Protein AF-A0A953R905-F1 (afdb_monomer_lite)

pLDDT: mean 87.6, std 15.51, range [43.72, 98.44]

Radius of gyration: 17.73 Å; chains: 1; bounding box: 36×49×46 Å

Structure (mmCIF, N/CA/C/O backbone):
data_AF-A0A953R905-F1
#
_entry.id   AF-A0A953R905-F1
#
loop_
_atom_site.group_PDB
_atom_site.id
_atom_site.type_symbol
_atom_site.label_atom_id
_atom_site.label_alt_id
_atom_site.label_comp_id
_atom_site.label_asym_id
_atom_site.label_entity_id
_atom_site.label_seq_id
_atom_site.pdbx_PDB_ins_code
_atom_site.Cartn_x
_atom_site.Cartn_y
_atom_site.Cartn_z
_atom_site.occupancy
_atom_site.B_iso_or_equiv
_atom_site.auth_seq_id
_atom_site.auth_comp_id
_atom_site.auth_asym_id
_atom_site.auth_atom_id
_atom_site.pdbx_PDB_model_num
ATOM 1 N N . MET A 1 1 ? -20.977 -39.676 -29.585 1.00 49.66 1 MET A N 1
ATOM 2 C CA . MET A 1 1 ? -20.107 -38.557 -29.155 1.00 49.66 1 MET A CA 1
ATOM 3 C C . MET A 1 1 ? -20.992 -37.421 -28.636 1.00 49.66 1 MET A C 1
ATOM 5 O O . MET A 1 1 ? -21.455 -36.620 -29.433 1.00 49.66 1 MET A O 1
ATOM 9 N N . LYS A 1 2 ? -21.380 -37.417 -27.349 1.00 55.06 2 LYS A N 1
ATOM 10 C CA . LYS A 1 2 ? -22.358 -36.427 -26.827 1.00 55.06 2 LYS A CA 1
ATOM 11 C C . LYS A 1 2 ? -22.197 -36.068 -25.339 1.00 55.06 2 LYS A C 1
ATOM 13 O O . LYS A 1 2 ? -23.073 -35.436 -24.775 1.00 55.06 2 LYS A O 1
ATOM 18 N N . GLY A 1 3 ? -21.083 -36.465 -24.714 1.00 54.06 3 GLY A N 1
ATOM 19 C CA . GLY A 1 3 ? -20.724 -36.076 -23.339 1.00 54.06 3 GLY A CA 1
ATOM 20 C C . GLY A 1 3 ? -19.578 -35.061 -23.263 1.00 54.06 3 GLY A C 1
ATOM 21 O O . GLY A 1 3 ? -19.387 -34.422 -22.237 1.00 54.06 3 GLY A O 1
ATOM 22 N N . TRP A 1 4 ? -18.838 -34.867 -24.361 1.00 54.38 4 TRP A N 1
ATOM 23 C CA . TRP A 1 4 ? -17.629 -34.035 -24.378 1.00 54.38 4 TRP A CA 1
ATOM 24 C C . TRP A 1 4 ? -17.934 -32.535 -24.243 1.00 54.38 4 TRP A C 1
ATOM 26 O O . TRP A 1 4 ? -17.195 -31.802 -23.592 1.00 54.38 4 TRP A O 1
ATOM 36 N N . HIS A 1 5 ? -19.060 -32.080 -24.802 1.00 55.91 5 HIS A N 1
ATOM 37 C CA . HIS A 1 5 ? -19.477 -30.679 -24.711 1.00 55.91 5 HIS A CA 1
ATOM 38 C C . HIS A 1 5 ? -19.887 -30.278 -23.287 1.00 55.91 5 HIS A C 1
ATOM 40 O O . HIS A 1 5 ? -19.588 -29.167 -22.870 1.00 55.91 5 HIS A O 1
ATOM 46 N N . ALA A 1 6 ? -20.497 -31.189 -22.518 1.00 58.59 6 ALA A N 1
ATOM 47 C CA . ALA A 1 6 ? -20.905 -30.914 -21.138 1.00 58.59 6 ALA A CA 1
ATOM 48 C C . ALA A 1 6 ? -19.697 -30.773 -20.195 1.00 58.59 6 ALA A C 1
ATOM 50 O O . ALA A 1 6 ? -19.680 -29.899 -19.332 1.00 58.59 6 ALA A O 1
ATOM 51 N N . VAL A 1 7 ? -18.657 -31.588 -20.405 1.00 58.84 7 VAL A N 1
ATOM 52 C CA . VAL A 1 7 ? -17.401 -31.506 -19.643 1.00 58.84 7 VAL A CA 1
ATOM 53 C C . VAL A 1 7 ? -16.648 -30.208 -19.962 1.00 58.84 7 VAL A C 1
ATOM 55 O O . VAL A 1 7 ? -16.179 -29.537 -19.046 1.00 58.84 7 VAL A O 1
ATOM 58 N N . LEU A 1 8 ? -16.601 -29.800 -21.237 1.00 59.19 8 LEU A N 1
ATOM 59 C CA . LEU A 1 8 ? -16.023 -28.513 -21.654 1.00 59.19 8 LEU A CA 1
ATOM 60 C C . LEU A 1 8 ? -16.746 -27.311 -21.028 1.00 59.19 8 LEU A C 1
ATOM 62 O O . LEU A 1 8 ? -16.088 -26.367 -20.600 1.00 59.19 8 LEU A O 1
ATOM 66 N N . SER A 1 9 ? -18.079 -27.345 -20.932 1.00 60.25 9 SER A N 1
ATOM 67 C CA . SER A 1 9 ? -18.850 -26.268 -20.297 1.00 60.25 9 SER A CA 1
ATOM 68 C C . SER A 1 9 ? -18.601 -26.160 -18.791 1.00 60.25 9 SER A C 1
ATOM 70 O O . SER A 1 9 ? -18.563 -25.051 -18.267 1.00 60.25 9 SER A O 1
ATOM 72 N N . ALA A 1 10 ? -18.395 -27.279 -18.091 1.00 61.03 10 ALA A N 1
ATOM 73 C CA . ALA A 1 10 ? -18.108 -27.268 -16.655 1.00 61.03 10 ALA A CA 1
ATOM 74 C C . ALA A 1 10 ? -16.708 -26.708 -16.333 1.00 61.03 10 ALA A C 1
ATOM 76 O O . ALA A 1 10 ? -16.536 -26.031 -15.323 1.00 61.03 10 ALA A O 1
ATOM 77 N N . LEU A 1 11 ? -15.722 -26.923 -17.211 1.00 58.75 11 LEU A N 1
ATOM 78 C CA . LEU A 1 11 ? -14.356 -26.403 -17.054 1.00 58.75 11 LEU A CA 1
ATOM 79 C C . LEU A 1 11 ? -14.274 -24.868 -17.090 1.00 58.75 11 LEU A C 1
ATOM 81 O O . LEU A 1 11 ? -13.404 -24.295 -16.439 1.00 58.75 11 LEU A O 1
ATOM 85 N N . LEU A 1 12 ? -15.196 -24.191 -17.781 1.00 60.12 12 LEU A N 1
ATOM 86 C CA . LEU A 1 12 ? -15.230 -22.724 -17.844 1.00 60.12 12 LEU A CA 1
ATOM 87 C C . LEU A 1 12 ? -15.573 -22.068 -16.496 1.00 60.12 12 LEU A C 1
ATOM 89 O O . LEU A 1 12 ? -15.167 -20.935 -16.258 1.00 60.12 12 LEU A O 1
ATOM 93 N N . PHE A 1 13 ? -16.263 -22.776 -15.595 1.00 59.56 13 PHE A N 1
ATOM 94 C CA . PHE A 1 13 ? -16.581 -22.280 -14.249 1.00 59.56 13 PHE A CA 1
ATOM 95 C C . PHE A 1 13 ? -15.435 -22.456 -13.245 1.00 59.56 13 PHE A C 1
ATOM 97 O O . PHE A 1 13 ? -15.484 -21.884 -12.160 1.00 59.56 13 PHE A O 1
ATOM 104 N 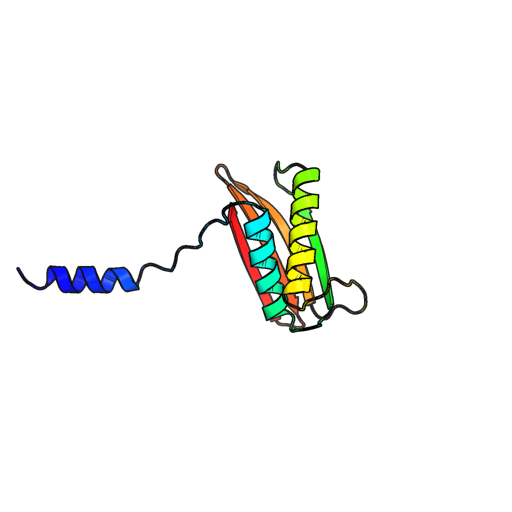N . PHE A 1 14 ? -14.402 -23.222 -13.605 1.00 56.34 14 PHE A N 1
ATOM 105 C CA . PHE A 1 14 ? -13.208 -23.430 -12.784 1.00 56.34 14 PHE A CA 1
ATOM 106 C C . PHE A 1 14 ? -12.029 -22.556 -13.204 1.00 56.34 14 PHE A C 1
ATOM 108 O O . PHE A 1 14 ? -10.944 -22.711 -12.650 1.00 56.34 14 PHE A O 1
ATOM 115 N N . ILE A 1 15 ? -12.215 -21.635 -14.154 1.00 52.56 15 ILE A N 1
ATOM 116 C CA . ILE A 1 15 ? -11.205 -20.616 -14.423 1.00 52.56 15 ILE A CA 1
ATOM 117 C C . ILE A 1 15 ? -11.272 -19.636 -13.245 1.00 52.56 15 ILE A C 1
ATOM 119 O O . ILE A 1 15 ? -12.270 -18.917 -13.135 1.00 52.56 15 ILE A O 1
ATOM 123 N N . PRO A 1 16 ? -10.271 -19.602 -12.339 1.00 51.66 16 PRO A N 1
ATOM 124 C CA . PRO A 1 16 ? -10.215 -18.548 -11.340 1.00 51.66 16 PRO A CA 1
ATOM 125 C C . PRO A 1 16 ? -10.256 -17.235 -12.110 1.00 51.66 16 PRO A C 1
ATOM 127 O O . PRO A 1 16 ? -9.485 -17.070 -13.058 1.00 51.66 16 PRO A O 1
ATOM 130 N N . ALA A 1 17 ? -11.197 -16.350 -11.766 1.00 52.25 17 ALA A N 1
ATOM 131 C CA . ALA A 1 17 ? -11.262 -15.019 -12.349 1.00 52.25 17 ALA A CA 1
ATOM 132 C C . ALA A 1 17 ? -9.853 -14.440 -12.246 1.00 52.25 17 ALA A C 1
ATOM 134 O O . ALA A 1 17 ? -9.352 -14.245 -11.137 1.00 52.25 17 ALA A O 1
ATOM 135 N N . GLY A 1 18 ? -9.178 -14.342 -13.396 1.00 43.72 18 GLY A N 1
ATOM 136 C CA . GLY A 1 18 ? -7.753 -14.074 -13.435 1.00 43.72 18 GLY A CA 1
ATOM 137 C C . GLY A 1 18 ? -7.484 -12.839 -12.599 1.00 43.72 18 GLY A C 1
ATOM 138 O O . GLY A 1 18 ? -8.240 -11.870 -12.694 1.00 43.72 18 GLY A O 1
ATOM 139 N N . ALA A 1 19 ? -6.446 -12.898 -11.766 1.00 49.47 19 ALA A N 1
ATOM 140 C CA . ALA A 1 19 ? -5.836 -11.704 -11.217 1.00 49.47 19 ALA A CA 1
ATOM 141 C C . ALA A 1 19 ? -5.478 -10.831 -12.423 1.00 49.47 19 ALA A C 1
ATOM 143 O O . ALA A 1 19 ? -4.478 -11.067 -13.101 1.00 49.47 19 ALA A O 1
ATOM 144 N N . ARG A 1 20 ? -6.393 -9.934 -12.797 1.00 55.72 20 ARG A N 1
ATOM 145 C CA . ARG A 1 20 ? -6.178 -9.004 -13.889 1.00 55.72 20 ARG A CA 1
ATOM 146 C C . ARG A 1 20 ? -5.028 -8.144 -13.409 1.00 55.72 20 ARG A C 1
ATOM 148 O O . ARG A 1 20 ? -5.136 -7.543 -12.344 1.00 55.72 20 ARG A O 1
ATOM 155 N N . ALA A 1 21 ? -3.933 -8.140 -14.163 1.00 58.09 21 ALA A N 1
ATOM 156 C CA . ALA A 1 21 ? -2.954 -7.085 -14.000 1.00 58.09 21 ALA A CA 1
ATOM 157 C C . ALA A 1 21 ? -3.712 -5.757 -14.104 1.00 58.09 21 ALA A C 1
ATOM 159 O O . ALA A 1 21 ? -4.622 -5.623 -14.934 1.00 58.09 21 ALA A O 1
ATOM 160 N N . ALA A 1 22 ? -3.407 -4.828 -13.211 1.00 69.62 22 ALA A N 1
ATOM 161 C CA . ALA A 1 22 ? -3.909 -3.482 -13.353 1.00 69.62 22 ALA A CA 1
ATOM 162 C C . ALA A 1 22 ? -3.383 -2.908 -14.674 1.00 69.62 22 ALA A C 1
ATOM 164 O O . ALA A 1 22 ? -2.273 -3.230 -15.090 1.00 69.62 22 ALA A O 1
ATOM 165 N N . ASP A 1 23 ? -4.176 -2.061 -15.330 1.00 79.06 23 ASP A N 1
ATOM 166 C CA . ASP A 1 23 ? -3.770 -1.470 -16.610 1.00 79.06 23 ASP A CA 1
ATOM 167 C C . ASP A 1 23 ? -2.512 -0.584 -16.462 1.00 79.06 23 ASP A C 1
ATOM 169 O O . ASP A 1 23 ? -1.762 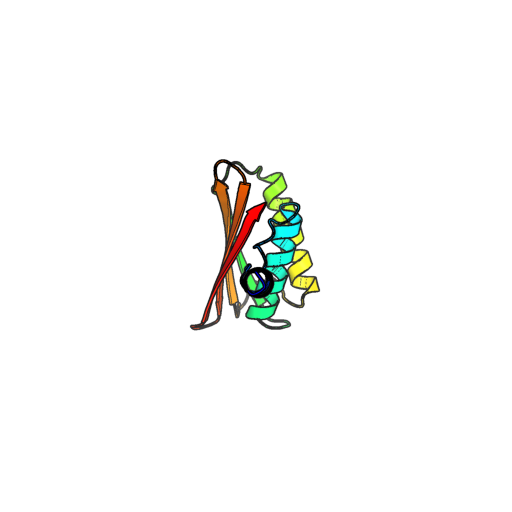-0.404 -17.418 1.00 79.06 23 ASP A O 1
ATOM 173 N N . ASP A 1 24 ? -2.285 -0.037 -15.260 1.00 89.00 24 ASP A N 1
ATOM 174 C CA . ASP A 1 24 ? -1.094 0.710 -14.858 1.00 89.00 24 ASP A CA 1
ATOM 175 C C . ASP A 1 24 ? -0.914 0.699 -13.320 1.00 89.00 24 ASP A C 1
ATOM 177 O O . ASP A 1 24 ? -1.778 0.234 -12.561 1.00 89.00 24 ASP A O 1
ATOM 181 N N . GLY A 1 25 ? 0.196 1.265 -12.832 1.00 91.44 25 GLY A N 1
ATOM 182 C CA . GLY A 1 25 ? 0.479 1.377 -11.395 1.00 91.44 25 GLY A CA 1
ATOM 183 C C . GLY A 1 25 ? -0.572 2.175 -10.617 1.00 91.44 25 GLY A C 1
ATOM 184 O O . GLY A 1 25 ? -0.847 1.883 -9.452 1.00 91.44 25 GLY A O 1
ATOM 185 N N . ASN A 1 26 ? -1.253 3.124 -11.265 1.00 95.19 26 ASN A N 1
ATOM 186 C CA . ASN A 1 26 ? -2.347 3.870 -10.645 1.00 95.19 26 ASN A CA 1
ATOM 187 C C . ASN A 1 26 ? -3.592 2.988 -10.463 1.00 95.19 26 ASN A C 1
ATOM 189 O O . ASN A 1 26 ? -4.324 3.137 -9.484 1.00 95.19 26 ASN A O 1
ATOM 193 N N . GLY A 1 27 ? -3.865 2.076 -11.394 1.00 94.50 27 GLY A N 1
ATOM 194 C CA . GLY A 1 27 ? -4.887 1.043 -11.272 1.00 94.50 27 GLY A CA 1
ATOM 195 C C . GLY A 1 27 ? -4.607 0.134 -10.079 1.00 94.50 27 GLY A C 1
ATOM 196 O O . GLY A 1 27 ? -5.488 -0.040 -9.236 1.00 94.50 27 GLY A O 1
ATOM 197 N N . ALA A 1 28 ? -3.361 -0.332 -9.950 1.00 94.88 28 ALA A N 1
ATOM 198 C CA . ALA A 1 28 ? -2.919 -1.167 -8.834 1.00 94.88 28 ALA A CA 1
ATOM 199 C C . ALA A 1 28 ? -3.101 -0.451 -7.485 1.00 94.88 28 ALA A C 1
ATOM 201 O O . ALA A 1 28 ? -3.680 -1.004 -6.548 1.00 94.88 28 ALA A O 1
ATOM 202 N N . ALA A 1 29 ? -2.696 0.819 -7.410 1.00 96.88 29 ALA A N 1
ATOM 203 C CA . ALA A 1 29 ? -2.880 1.657 -6.230 1.00 96.88 29 ALA A CA 1
ATOM 204 C C . ALA A 1 29 ? -4.356 1.833 -5.842 1.00 96.88 29 ALA A C 1
ATOM 206 O O . ALA A 1 29 ? -4.703 1.726 -4.666 1.00 96.88 29 ALA A O 1
ATOM 207 N N . ARG A 1 30 ? -5.247 2.081 -6.813 1.00 96.56 30 ARG A N 1
ATOM 208 C CA . ARG A 1 30 ? -6.691 2.212 -6.545 1.00 96.56 30 ARG A CA 1
ATOM 209 C C . ARG A 1 30 ? -7.306 0.906 -6.066 1.00 96.56 30 ARG A C 1
ATOM 211 O O . ARG A 1 30 ? -8.212 0.938 -5.235 1.00 96.56 30 ARG A O 1
ATOM 218 N N . GLU A 1 31 ? -6.877 -0.222 -6.622 1.00 95.50 31 GLU A N 1
ATOM 219 C CA . GLU A 1 31 ? -7.366 -1.532 -6.206 1.00 95.50 31 GLU A CA 1
ATOM 220 C C . GLU A 1 31 ? -6.971 -1.828 -4.759 1.00 95.50 31 GLU A C 1
ATOM 222 O O . GLU A 1 31 ? -7.841 -2.151 -3.946 1.00 95.50 31 GLU A O 1
ATOM 227 N N . LEU A 1 32 ? -5.687 -1.660 -4.429 1.00 96.00 32 LEU A N 1
ATOM 228 C CA . LEU A 1 32 ? -5.191 -1.864 -3.071 1.00 96.00 32 LEU A CA 1
ATOM 229 C C . LEU A 1 32 ? -5.883 -0.928 -2.087 1.00 96.00 32 LEU A C 1
ATOM 231 O O . LEU A 1 32 ? -6.478 -1.409 -1.134 1.00 96.00 32 LEU A O 1
ATOM 235 N N . ALA A 1 33 ? -5.989 0.367 -2.390 1.00 96.56 33 ALA A N 1
ATOM 236 C CA . ALA A 1 33 ? -6.658 1.330 -1.515 1.00 96.56 33 ALA A CA 1
ATOM 237 C C . ALA A 1 33 ? -8.106 0.944 -1.149 1.00 96.56 33 ALA A C 1
ATOM 239 O O . ALA A 1 33 ? -8.545 1.141 -0.012 1.00 96.56 33 ALA A O 1
ATOM 240 N N . ARG A 1 34 ? -8.864 0.362 -2.090 1.00 95.69 34 ARG A N 1
ATOM 241 C CA . ARG A 1 34 ? -10.222 -0.143 -1.814 1.00 95.69 34 ARG A CA 1
ATOM 242 C C . ARG A 1 34 ? -10.198 -1.352 -0.884 1.00 95.69 34 ARG A C 1
ATOM 244 O O . ARG A 1 34 ? -11.052 -1.453 -0.004 1.00 95.69 34 ARG A O 1
ATOM 251 N N . LYS A 1 35 ? -9.238 -2.259 -1.075 1.00 96.25 35 LYS A N 1
ATOM 252 C CA . LYS A 1 35 ? -9.040 -3.431 -0.214 1.00 96.25 35 LYS A CA 1
ATOM 253 C C . LYS A 1 35 ? -8.611 -3.007 1.195 1.00 96.25 35 LYS A C 1
ATOM 255 O O . LYS A 1 35 ? -9.243 -3.443 2.157 1.00 96.25 35 LYS A O 1
ATOM 260 N N . THR A 1 36 ? -7.657 -2.079 1.315 1.00 96.12 36 THR A N 1
ATOM 261 C CA . THR A 1 36 ? -7.237 -1.445 2.574 1.00 96.12 36 THR A CA 1
ATOM 262 C C . THR A 1 36 ? -8.437 -0.860 3.316 1.00 96.12 36 THR A C 1
ATOM 264 O O . THR A 1 36 ? -8.648 -1.192 4.479 1.00 96.12 36 THR A O 1
ATOM 267 N N . ALA A 1 37 ? -9.268 -0.041 2.654 1.00 95.19 37 ALA A N 1
ATOM 268 C CA . ALA A 1 37 ? -10.460 0.553 3.270 1.00 95.19 37 ALA A CA 1
ATOM 269 C C . ALA A 1 37 ? -11.459 -0.504 3.757 1.00 95.19 37 ALA A C 1
ATOM 271 O O . ALA A 1 37 ? -11.991 -0.394 4.864 1.00 95.19 37 ALA A O 1
ATOM 272 N N . ALA A 1 38 ? -11.713 -1.531 2.940 1.00 95.06 38 ALA A N 1
ATOM 273 C CA . ALA A 1 38 ? -12.637 -2.605 3.284 1.00 95.06 38 ALA A CA 1
ATOM 274 C C . ALA A 1 38 ? -12.166 -3.403 4.512 1.00 95.06 38 ALA A C 1
ATOM 276 O O . ALA A 1 38 ? -12.986 -3.763 5.353 1.00 95.06 38 ALA A O 1
ATOM 277 N N . PHE A 1 39 ? -10.859 -3.641 4.635 1.00 95.25 39 PHE A N 1
ATOM 278 C CA . PHE A 1 39 ? -10.265 -4.343 5.775 1.00 95.25 39 PHE A CA 1
ATOM 279 C C . PHE A 1 39 ? -10.182 -3.470 7.033 1.00 95.25 39 PHE A C 1
ATOM 281 O O . PHE A 1 39 ? -10.561 -3.895 8.125 1.00 95.25 39 PHE A O 1
ATOM 288 N N . ALA A 1 40 ? -9.700 -2.232 6.893 1.00 93.50 40 ALA A N 1
ATOM 289 C CA . ALA A 1 40 ? -9.521 -1.314 8.013 1.00 93.50 40 ALA A CA 1
ATOM 290 C C . ALA A 1 40 ? -10.862 -0.918 8.645 1.00 93.50 40 ALA A C 1
ATOM 292 O O . ALA A 1 40 ? -10.963 -0.821 9.870 1.00 93.50 40 ALA A O 1
ATOM 293 N N . GLY A 1 41 ? -11.908 -0.773 7.830 1.00 90.12 41 GLY A N 1
ATOM 294 C CA . GLY A 1 41 ? -13.209 -0.265 8.243 1.00 90.12 41 GLY A CA 1
ATOM 295 C C . GLY A 1 41 ? -13.375 1.218 7.908 1.00 90.12 41 GLY A C 1
ATOM 296 O O . GLY A 1 41 ? -12.416 1.982 7.792 1.00 90.12 41 GLY A O 1
ATOM 297 N N . LYS A 1 42 ? -14.629 1.635 7.719 1.00 87.19 42 LYS A N 1
ATOM 298 C CA . LYS A 1 42 ? -14.963 2.989 7.267 1.00 87.19 42 LYS A CA 1
ATOM 299 C C . LYS A 1 42 ? -14.617 4.032 8.336 1.00 87.19 42 LYS A C 1
ATOM 301 O O . LYS A 1 42 ? -15.111 3.957 9.453 1.00 87.19 42 LYS A O 1
ATOM 306 N N . GLY A 1 43 ? -13.847 5.045 7.953 1.00 85.56 43 GLY A N 1
ATOM 307 C CA . GLY A 1 43 ? -13.424 6.168 8.794 1.00 85.56 43 GLY A CA 1
ATOM 308 C C . GLY A 1 43 ? -12.183 5.887 9.642 1.00 85.56 43 GLY A C 1
ATOM 309 O O . GLY A 1 43 ? -11.657 6.810 10.274 1.00 85.56 43 GLY A O 1
ATOM 310 N N . GLU A 1 44 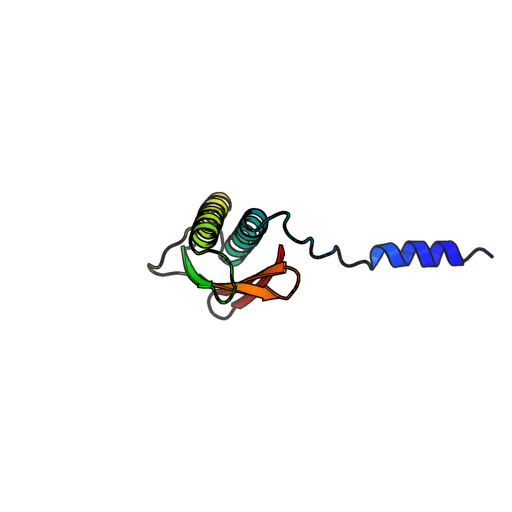? -11.698 4.645 9.636 1.00 89.12 44 GLU A N 1
ATOM 311 C CA . GLU A 1 44 ? -10.612 4.236 10.513 1.00 89.12 44 GLU A CA 1
ATOM 312 C C . GLU A 1 44 ? -9.252 4.764 10.028 1.00 89.12 44 GLU A C 1
ATOM 314 O O . GLU A 1 44 ? -8.986 4.784 8.818 1.00 89.12 44 GLU A O 1
ATOM 319 N N . PRO A 1 45 ? -8.388 5.229 10.952 1.00 93.19 45 PRO A N 1
ATOM 320 C CA . PRO A 1 45 ? -7.025 5.618 10.630 1.00 93.19 45 PRO A CA 1
ATOM 321 C C . PRO A 1 45 ? -6.188 4.403 10.242 1.00 93.19 45 PRO A C 1
ATOM 323 O O . PRO A 1 45 ? -6.080 3.437 11.004 1.00 93.19 45 PRO A O 1
ATOM 326 N N . VAL A 1 46 ? -5.546 4.507 9.084 1.00 96.25 46 VAL A N 1
ATOM 327 C CA . VAL A 1 46 ? -4.557 3.549 8.597 1.00 96.25 46 VAL A CA 1
ATOM 328 C C . VAL A 1 46 ? -3.196 4.236 8.558 1.00 96.25 46 VAL A C 1
ATOM 330 O O . VAL A 1 46 ? -3.050 5.267 7.901 1.00 96.25 46 VAL A O 1
ATOM 333 N N . SER A 1 47 ? -2.195 3.685 9.241 1.00 97.56 47 SER A N 1
ATOM 334 C CA . SER A 1 47 ? -0.802 4.084 9.006 1.00 97.56 47 SER A CA 1
ATOM 335 C C . SER A 1 47 ? -0.286 3.335 7.781 1.00 97.56 47 SER A C 1
ATOM 337 O O . SER A 1 47 ? -0.538 2.137 7.648 1.00 97.56 47 SER A O 1
ATOM 339 N N . VAL A 1 48 ? 0.379 4.034 6.858 1.00 97.44 48 VAL A N 1
ATOM 340 C CA . VAL A 1 48 ? 0.819 3.455 5.580 1.00 97.44 48 VAL A CA 1
ATOM 341 C C . VAL A 1 48 ? 2.288 3.773 5.346 1.00 97.44 48 VAL A C 1
ATOM 343 O O . VAL A 1 48 ? 2.657 4.917 5.075 1.00 97.44 48 VAL A O 1
ATOM 346 N N . ALA A 1 49 ? 3.125 2.744 5.399 1.00 97.69 49 ALA A N 1
ATOM 347 C CA . ALA A 1 49 ? 4.546 2.836 5.104 1.00 97.69 49 ALA A CA 1
ATOM 348 C C . ALA A 1 49 ? 4.850 2.260 3.717 1.00 97.69 49 ALA A C 1
ATOM 350 O O . ALA A 1 49 ? 4.312 1.229 3.322 1.00 97.69 49 ALA A O 1
ATOM 351 N N . TRP A 1 50 ? 5.729 2.940 2.981 1.00 97.62 50 TRP A N 1
ATOM 352 C CA . TRP A 1 50 ? 6.078 2.604 1.602 1.00 97.62 50 TRP A CA 1
ATOM 353 C C . TRP A 1 50 ? 7.551 2.232 1.491 1.00 97.62 50 TRP A C 1
ATOM 355 O O . TRP A 1 50 ? 8.412 2.937 2.018 1.00 97.62 50 TRP A O 1
ATOM 365 N N . SER A 1 51 ? 7.845 1.174 0.743 1.00 97.62 51 SER A N 1
ATOM 366 C CA . SER A 1 51 ? 9.201 0.815 0.335 1.00 97.62 51 SER A CA 1
ATOM 367 C C . SER A 1 51 ? 9.247 0.506 -1.161 1.00 97.62 51 SER A C 1
ATOM 369 O O . SER A 1 51 ? 8.297 -0.029 -1.731 1.00 97.62 51 SER A O 1
ATOM 371 N N . ASN A 1 52 ? 10.346 0.879 -1.815 1.00 97.56 52 ASN A N 1
ATOM 372 C CA . ASN A 1 52 ? 10.585 0.566 -3.219 1.00 97.56 52 ASN A CA 1
ATOM 373 C C . ASN A 1 52 ? 11.893 -0.211 -3.338 1.00 97.56 52 ASN A C 1
ATOM 375 O O . ASN A 1 52 ? 12.956 0.303 -2.995 1.00 97.56 52 ASN A O 1
ATOM 379 N N . VAL A 1 53 ? 11.784 -1.448 -3.810 1.00 97.75 53 VAL A N 1
ATOM 380 C CA . VAL A 1 53 ? 12.897 -2.366 -4.082 1.00 97.75 53 VAL A CA 1
ATOM 381 C C . VAL A 1 53 ? 12.993 -2.707 -5.575 1.00 97.75 53 VAL A C 1
ATOM 383 O O . VAL A 1 53 ? 13.693 -3.641 -5.954 1.00 97.75 53 VAL A O 1
ATOM 386 N N . SER A 1 54 ? 12.268 -1.967 -6.416 1.00 96.44 54 SER A N 1
ATOM 387 C CA . SER A 1 54 ? 12.255 -2.090 -7.876 1.00 96.44 54 SER A CA 1
ATOM 388 C C . SER A 1 54 ? 13.082 -0.995 -8.556 1.00 96.44 54 SER A C 1
ATOM 390 O O . SER A 1 54 ? 13.586 -0.078 -7.904 1.00 96.44 54 SER A O 1
ATOM 392 N N . SER A 1 55 ? 13.166 -1.056 -9.885 1.00 96.44 55 SER A N 1
ATOM 393 C CA . SER A 1 55 ? 13.729 0.004 -10.723 1.00 96.44 55 SER A CA 1
ATOM 394 C C . SER A 1 55 ? 12.768 1.178 -10.975 1.00 96.44 55 SER A C 1
ATOM 396 O O . SER A 1 55 ? 13.146 2.129 -11.660 1.00 96.44 55 SER A O 1
ATOM 398 N N . LEU A 1 56 ? 11.542 1.143 -10.428 1.00 95.94 56 LEU A N 1
ATOM 399 C CA . LEU A 1 56 ? 10.528 2.180 -10.634 1.00 95.94 56 LEU A CA 1
ATOM 400 C C . LEU A 1 56 ? 11.041 3.549 -10.173 1.00 95.94 56 LEU A C 1
ATOM 402 O O . LEU A 1 56 ? 11.545 3.698 -9.054 1.00 95.94 56 LEU A O 1
ATOM 406 N N . ALA A 1 57 ? 10.871 4.565 -11.018 1.00 96.19 57 ALA A N 1
ATOM 407 C CA . ALA A 1 57 ? 11.339 5.911 -10.728 1.00 96.19 57 ALA A CA 1
ATOM 408 C C . ALA A 1 57 ? 10.648 6.497 -9.486 1.00 96.19 57 ALA A C 1
ATOM 410 O O . ALA A 1 57 ? 9.435 6.375 -9.304 1.00 96.19 57 ALA A O 1
ATOM 411 N N . SER A 1 58 ? 11.398 7.231 -8.660 1.00 95.12 58 SER A N 1
ATOM 412 C CA . SER A 1 58 ? 10.855 7.851 -7.442 1.00 95.12 58 SER A CA 1
ATOM 413 C C . SER A 1 58 ? 9.678 8.793 -7.717 1.00 95.12 58 SER A C 1
ATOM 415 O O . SER A 1 58 ? 8.758 8.872 -6.908 1.00 95.12 58 SER A O 1
ATOM 417 N N . SER A 1 59 ? 9.671 9.494 -8.857 1.00 95.94 59 SER A N 1
ATOM 418 C CA . SER A 1 59 ? 8.553 10.359 -9.262 1.00 95.94 59 SER A CA 1
ATOM 419 C C . SER A 1 59 ? 7.272 9.571 -9.539 1.00 95.94 59 SER A C 1
ATOM 421 O O . SER A 1 59 ? 6.187 10.007 -9.159 1.00 95.94 59 SER A O 1
ATOM 423 N N . GLU A 1 60 ? 7.399 8.403 -10.164 1.00 94.94 60 GLU A N 1
ATOM 424 C CA . GLU A 1 60 ? 6.278 7.518 -10.481 1.00 94.94 60 GLU A CA 1
ATOM 425 C C . GLU A 1 60 ? 5.742 6.832 -9.218 1.00 94.94 60 GLU A C 1
ATOM 427 O O . GLU A 1 60 ? 4.529 6.758 -9.013 1.00 94.94 60 GLU A O 1
ATOM 432 N N . LEU A 1 61 ? 6.631 6.442 -8.297 1.00 96.00 61 LEU A N 1
ATOM 433 C CA . LEU A 1 61 ? 6.242 5.960 -6.972 1.00 96.00 61 LEU A CA 1
ATOM 434 C C . LEU A 1 61 ? 5.451 7.018 -6.189 1.00 96.00 61 LEU A C 1
ATOM 436 O O . LEU A 1 61 ? 4.414 6.703 -5.609 1.00 96.00 61 LEU A O 1
ATOM 440 N N . LEU A 1 62 ? 5.914 8.273 -6.172 1.00 96.62 62 LEU A N 1
ATOM 441 C CA . LEU A 1 62 ? 5.222 9.365 -5.476 1.00 96.62 62 LEU A CA 1
ATOM 442 C C . LEU A 1 62 ? 3.844 9.652 -6.082 1.00 96.62 62 LEU A C 1
ATOM 444 O O . LEU A 1 62 ? 2.886 9.872 -5.340 1.00 96.62 62 LEU A O 1
ATOM 448 N N . GLN A 1 63 ? 3.726 9.608 -7.412 1.00 95.94 63 GLN A N 1
ATOM 449 C CA . GLN A 1 63 ? 2.438 9.724 -8.095 1.00 95.94 63 GLN A CA 1
ATOM 450 C C . GLN A 1 63 ? 1.494 8.589 -7.683 1.00 95.94 63 GLN A C 1
ATOM 452 O O . GLN A 1 63 ? 0.361 8.842 -7.272 1.00 95.94 63 GLN A O 1
ATOM 457 N N . THR A 1 64 ? 1.983 7.352 -7.742 1.00 96.19 64 THR A N 1
ATOM 458 C CA . THR A 1 64 ? 1.215 6.147 -7.414 1.00 96.19 64 THR A CA 1
ATOM 459 C C . THR A 1 64 ? 0.749 6.162 -5.957 1.00 96.19 64 THR A C 1
ATOM 461 O O . THR A 1 64 ? -0.419 5.895 -5.669 1.00 96.19 64 THR A O 1
ATOM 464 N N . ARG A 1 65 ? 1.626 6.570 -5.032 1.00 97.06 65 ARG A N 1
ATOM 465 C CA . ARG A 1 65 ? 1.284 6.802 -3.625 1.00 97.06 65 ARG A CA 1
ATOM 466 C C . ARG A 1 65 ? 0.179 7.849 -3.479 1.00 97.06 65 ARG A C 1
ATOM 468 O O . ARG A 1 65 ? -0.790 7.608 -2.767 1.00 97.06 65 ARG A O 1
ATOM 475 N N . GLY A 1 66 ? 0.281 8.981 -4.175 1.00 97.44 66 GLY A N 1
ATOM 476 C CA . GLY A 1 66 ? -0.761 10.011 -4.155 1.00 97.44 66 GLY A CA 1
ATOM 477 C C . GLY A 1 66 ? -2.120 9.491 -4.641 1.00 97.44 66 GLY A C 1
ATOM 478 O O . GLY A 1 66 ? -3.155 9.807 -4.050 1.00 97.44 66 GLY A O 1
ATOM 479 N N . VAL A 1 67 ? -2.127 8.639 -5.673 1.00 97.81 67 VAL A N 1
ATOM 480 C CA . VAL A 1 67 ? -3.344 7.973 -6.165 1.00 97.81 67 VAL A CA 1
ATOM 481 C C . VAL A 1 67 ? -3.911 7.000 -5.133 1.00 97.81 67 VAL A C 1
ATOM 483 O O . VAL A 1 67 ? -5.122 7.008 -4.912 1.00 97.81 67 VAL A O 1
ATOM 486 N N . PHE A 1 68 ? -3.065 6.202 -4.478 1.00 97.62 68 PHE A N 1
ATOM 487 C CA . PHE A 1 68 ? -3.486 5.315 -3.392 1.00 97.62 68 PHE A CA 1
ATOM 488 C C . PHE A 1 68 ? -4.162 6.107 -2.266 1.00 97.62 68 PHE A C 1
ATOM 490 O O . PHE A 1 68 ? -5.285 5.797 -1.878 1.00 97.62 68 PHE A O 1
ATOM 497 N N . GLU A 1 69 ? -3.518 7.169 -1.772 1.00 96.69 69 GLU A N 1
ATOM 498 C CA . GLU A 1 69 ? -4.034 7.976 -0.660 1.00 96.69 69 GLU A CA 1
ATOM 499 C C . GLU A 1 69 ? -5.369 8.655 -1.012 1.00 96.69 69 GLU A C 1
ATOM 501 O O . GLU A 1 69 ? -6.286 8.714 -0.186 1.00 96.69 69 GLU A O 1
ATOM 506 N N . ALA A 1 70 ? -5.511 9.138 -2.251 1.00 97.25 70 ALA A N 1
ATOM 507 C CA . ALA A 1 70 ? -6.763 9.698 -2.746 1.00 97.25 70 ALA A CA 1
ATOM 508 C C . ALA A 1 70 ? -7.874 8.641 -2.827 1.00 97.25 70 ALA A C 1
ATOM 510 O O . ALA A 1 70 ? -8.964 8.862 -2.298 1.00 97.25 70 ALA A O 1
ATOM 511 N N . ALA A 1 71 ? -7.585 7.481 -3.417 1.00 96.62 71 ALA A N 1
ATOM 512 C CA . ALA A 1 71 ? -8.542 6.389 -3.555 1.00 96.62 71 ALA A CA 1
ATOM 513 C C . ALA A 1 71 ? -8.954 5.797 -2.199 1.00 96.62 71 ALA A C 1
ATOM 515 O O . ALA A 1 71 ? -10.113 5.428 -2.013 1.00 96.62 71 ALA A O 1
ATOM 516 N N . LEU A 1 72 ? -8.036 5.755 -1.230 1.00 96.19 72 LEU A N 1
ATOM 517 C CA . LEU A 1 72 ? -8.320 5.295 0.128 1.00 96.19 72 LEU A CA 1
ATOM 518 C C . LEU A 1 72 ? -9.325 6.230 0.801 1.00 96.19 72 LEU A C 1
ATOM 520 O O . LEU A 1 72 ? -10.304 5.772 1.390 1.00 96.19 72 LEU A O 1
ATOM 524 N N . ARG A 1 73 ? -9.117 7.544 0.656 1.00 95.12 73 ARG A N 1
ATOM 525 C CA . ARG A 1 73 ? -10.045 8.568 1.147 1.00 95.12 73 ARG A CA 1
ATOM 526 C C . ARG A 1 73 ? -11.414 8.472 0.481 1.00 95.12 73 ARG A C 1
ATOM 528 O O . ARG A 1 73 ? -12.428 8.547 1.169 1.00 95.12 73 ARG A O 1
ATOM 535 N N . GLU A 1 74 ? -11.458 8.274 -0.833 1.00 95.44 74 GLU A N 1
ATOM 536 C CA . GLU A 1 74 ? -12.709 8.066 -1.579 1.00 95.44 74 GLU A CA 1
ATOM 537 C C . GLU A 1 74 ? -13.454 6.802 -1.128 1.00 95.44 74 GLU A C 1
ATOM 539 O O . GLU A 1 74 ? -14.680 6.806 -1.028 1.00 95.44 74 GLU A O 1
ATOM 544 N N . ALA A 1 75 ? -12.722 5.738 -0.787 1.00 94.19 75 ALA A N 1
ATOM 545 C CA . ALA A 1 75 ? -13.272 4.507 -0.223 1.00 94.19 75 ALA A CA 1
ATOM 546 C C . ALA A 1 75 ? -13.673 4.637 1.263 1.00 94.19 75 ALA A C 1
ATOM 548 O O . ALA A 1 75 ? -14.201 3.693 1.852 1.00 94.19 75 ALA A O 1
ATOM 549 N N . GLY A 1 76 ? -13.469 5.810 1.868 1.00 92.38 76 GLY A N 1
ATOM 550 C CA . GLY A 1 76 ? -13.853 6.119 3.241 1.00 92.38 76 GLY A CA 1
ATOM 551 C C . GLY A 1 76 ? -12.800 5.780 4.292 1.00 92.38 76 GLY A C 1
ATOM 552 O O . GLY A 1 76 ? -13.114 5.881 5.472 1.00 92.38 76 GLY A O 1
ATOM 553 N N . GLY A 1 77 ? -11.583 5.390 3.910 1.00 92.81 77 GLY A N 1
ATOM 554 C CA . GLY A 1 77 ? -10.441 5.298 4.822 1.00 92.81 77 GLY A CA 1
ATOM 555 C C . GLY A 1 77 ? -9.762 6.655 5.030 1.00 92.81 77 GLY A C 1
ATOM 556 O O . GLY A 1 77 ? -10.055 7.632 4.340 1.00 92.81 77 GLY A O 1
ATOM 557 N N . ARG A 1 78 ? -8.819 6.741 5.970 1.00 92.88 78 ARG A N 1
ATOM 558 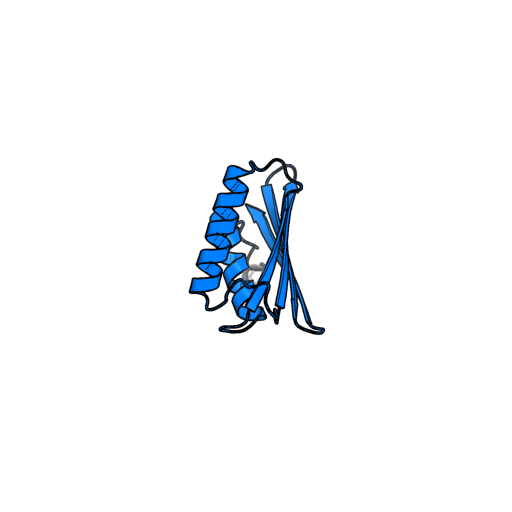C CA . ARG A 1 78 ? -7.936 7.912 6.093 1.00 92.88 78 ARG A CA 1
ATOM 559 C C . ARG A 1 78 ? -6.527 7.481 6.472 1.00 92.88 78 ARG A C 1
ATOM 561 O O . ARG A 1 78 ? -6.363 6.651 7.360 1.00 92.88 78 ARG A O 1
ATOM 568 N N . VAL A 1 79 ? -5.519 8.080 5.843 1.00 93.44 79 VAL A N 1
ATOM 569 C CA . VAL A 1 79 ? -4.127 7.880 6.264 1.00 93.44 79 VAL A CA 1
ATOM 570 C C . VAL A 1 79 ? -3.861 8.712 7.512 1.00 93.44 79 VAL A C 1
ATOM 572 O O . VAL A 1 79 ? -4.155 9.909 7.533 1.00 93.44 79 VAL A O 1
ATOM 575 N N . SER A 1 80 ? -3.354 8.087 8.572 1.00 92.62 80 SER A N 1
ATOM 576 C CA . SER A 1 80 ? -2.970 8.779 9.800 1.00 92.62 80 SER A CA 1
ATOM 577 C C . SER A 1 80 ? -2.053 7.915 10.655 1.00 92.62 80 SER A C 1
ATOM 579 O O . SER A 1 80 ? -2.393 6.779 10.969 1.00 92.62 80 SER A O 1
ATOM 581 N N . ASP A 1 81 ? -0.948 8.500 11.109 1.00 91.00 81 ASP A N 1
ATOM 582 C CA . ASP A 1 81 ? -0.038 7.864 12.071 1.00 91.00 81 ASP A CA 1
ATOM 583 C C . ASP A 1 81 ? -0.455 8.107 13.533 1.00 91.00 81 ASP A C 1
ATOM 585 O O . ASP A 1 81 ? 0.180 7.619 14.465 1.00 91.00 81 ASP A O 1
ATOM 589 N N . ILE A 1 82 ? -1.534 8.865 13.764 1.00 89.06 82 ILE A N 1
ATOM 590 C CA . ILE A 1 82 ? -2.047 9.148 15.107 1.00 89.06 82 ILE A CA 1
ATOM 591 C C . ILE A 1 82 ? -3.069 8.077 15.472 1.00 89.06 82 ILE A C 1
ATOM 593 O O . ILE A 1 82 ? -4.169 8.060 14.918 1.00 89.06 82 ILE A O 1
ATOM 597 N N . ALA A 1 83 ? -2.701 7.227 16.436 1.00 86.00 83 ALA A N 1
ATOM 598 C CA . ALA A 1 83 ? -3.515 6.115 16.931 1.00 86.00 83 ALA A CA 1
ATOM 599 C C . ALA A 1 83 ? -4.125 5.270 15.788 1.00 86.00 83 ALA A C 1
ATOM 601 O O . ALA A 1 83 ? -5.352 5.179 15.684 1.00 86.00 83 ALA A O 1
ATOM 602 N N . PRO A 1 84 ? -3.291 4.695 14.896 1.00 89.56 84 PRO A N 1
ATOM 603 C CA . PRO A 1 84 ? -3.784 3.888 13.790 1.00 89.56 84 PRO A CA 1
ATOM 604 C C . PRO A 1 84 ? -4.486 2.633 14.314 1.00 89.56 84 PRO A C 1
ATOM 606 O O . PRO A 1 84 ? -3.995 1.970 15.227 1.00 89.56 84 PRO A O 1
ATOM 609 N N . LEU A 1 85 ? -5.634 2.301 13.722 1.00 92.12 85 LEU A N 1
ATOM 610 C CA . LEU A 1 85 ? -6.321 1.035 13.991 1.00 92.12 85 LEU A CA 1
ATOM 611 C C . LEU A 1 85 ? -5.849 -0.069 13.045 1.00 92.12 85 LEU A C 1
ATOM 613 O O . LEU A 1 85 ? -5.945 -1.246 13.391 1.00 92.12 85 LEU A O 1
ATOM 617 N N . ALA A 1 86 ? -5.328 0.303 11.875 1.00 95.69 86 ALA A N 1
ATOM 618 C CA . ALA A 1 86 ? -4.677 -0.611 10.951 1.00 95.69 86 ALA A CA 1
ATOM 619 C C . ALA A 1 86 ? -3.314 -0.067 10.503 1.00 95.69 86 ALA A C 1
ATOM 621 O O . ALA A 1 86 ? -3.127 1.139 10.344 1.00 95.69 86 ALA A O 1
ATOM 622 N N . GLU A 1 87 ? -2.370 -0.969 10.274 1.00 97.31 87 GLU A N 1
ATOM 623 C CA . GLU A 1 87 ? -1.028 -0.668 9.777 1.00 97.31 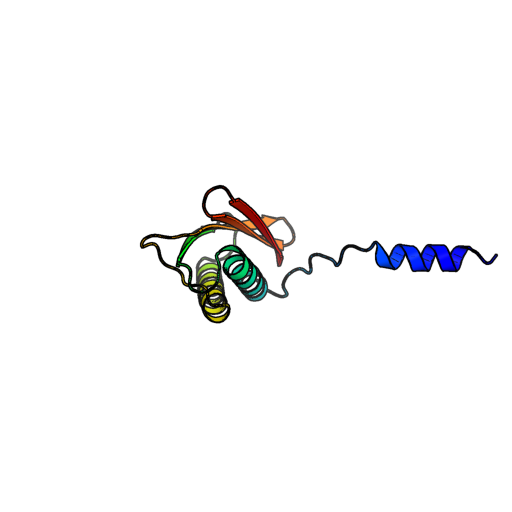87 GLU A CA 1
ATOM 624 C C . GLU A 1 87 ? -0.822 -1.395 8.452 1.00 97.31 87 GLU A C 1
ATOM 626 O O . GLU A 1 87 ? -0.964 -2.617 8.403 1.00 97.31 87 GLU A O 1
ATOM 631 N N . ALA A 1 88 ? -0.488 -0.659 7.396 1.00 97.62 88 ALA A N 1
ATOM 632 C CA . ALA A 1 88 ? -0.215 -1.186 6.068 1.00 97.62 88 ALA A CA 1
ATOM 633 C C . ALA A 1 88 ? 1.241 -0.914 5.667 1.00 97.62 88 ALA A C 1
ATOM 635 O O . ALA A 1 88 ? 1.720 0.221 5.717 1.00 97.62 88 ALA A O 1
ATOM 636 N N . HIS A 1 89 ? 1.936 -1.956 5.222 1.00 98.25 89 HIS A N 1
ATOM 637 C CA . HIS A 1 89 ? 3.249 -1.862 4.596 1.00 98.25 89 HIS A CA 1
ATOM 638 C C . HIS A 1 89 ? 3.113 -2.188 3.114 1.00 98.25 89 HIS A C 1
ATOM 640 O O . HIS A 1 89 ? 2.785 -3.317 2.754 1.00 98.25 89 HIS A O 1
ATOM 646 N N . ILE A 1 90 ? 3.374 -1.204 2.258 1.00 98.19 90 ILE A N 1
ATOM 647 C CA . ILE A 1 90 ? 3.323 -1.356 0.808 1.00 98.19 90 ILE A CA 1
ATOM 648 C C . ILE A 1 90 ? 4.747 -1.418 0.262 1.00 98.19 90 ILE A C 1
ATOM 650 O O . ILE A 1 90 ? 5.545 -0.497 0.442 1.00 98.19 90 ILE A O 1
ATOM 654 N N . THR A 1 91 ? 5.057 -2.507 -0.430 1.00 98.44 91 THR A N 1
ATOM 655 C CA . THR A 1 91 ? 6.342 -2.738 -1.088 1.00 98.44 91 THR A CA 1
ATOM 656 C C . THR A 1 91 ? 6.139 -2.791 -2.591 1.00 98.44 91 THR A C 1
ATOM 658 O O . THR A 1 91 ? 5.383 -3.625 -3.091 1.00 98.44 91 THR A O 1
ATOM 661 N N . VAL A 1 92 ? 6.834 -1.920 -3.319 1.00 97.75 92 VAL A N 1
ATOM 662 C CA . VAL A 1 92 ? 6.916 -1.984 -4.779 1.00 97.75 92 VAL A CA 1
ATOM 663 C C . VAL A 1 92 ? 8.170 -2.754 -5.169 1.00 97.75 92 VAL A C 1
ATOM 665 O O . VAL A 1 92 ? 9.282 -2.398 -4.784 1.00 97.75 92 VAL A O 1
ATOM 668 N N . SER A 1 93 ? 7.975 -3.824 -5.925 1.00 96.81 93 SER A N 1
ATOM 669 C CA . SER A 1 93 ? 9.001 -4.732 -6.434 1.00 96.81 93 SER A CA 1
ATOM 670 C C . SER A 1 93 ? 8.791 -4.949 -7.931 1.00 96.81 93 SER A C 1
ATOM 672 O O . SER A 1 93 ? 7.840 -4.432 -8.513 1.00 96.81 93 SER A O 1
ATOM 674 N N . GLU A 1 94 ? 9.679 -5.690 -8.577 1.00 96.62 94 GLU A N 1
ATOM 675 C CA . GLU A 1 94 ? 9.542 -6.028 -9.991 1.00 96.62 94 GLU A CA 1
ATOM 676 C C . GLU A 1 94 ? 10.047 -7.440 -10.262 1.00 96.62 94 GLU A C 1
ATOM 678 O O . GLU A 1 94 ? 10.869 -7.992 -9.526 1.00 96.62 94 GLU A O 1
ATOM 683 N N . ASN A 1 95 ? 9.557 -8.024 -11.347 1.00 92.81 95 ASN A N 1
ATOM 684 C CA . ASN A 1 95 ? 10.177 -9.183 -11.966 1.00 92.81 95 ASN A CA 1
ATOM 685 C C . ASN A 1 95 ? 10.570 -8.834 -13.414 1.00 92.81 95 ASN A C 1
ATOM 687 O O . ASN A 1 95 ? 10.529 -7.679 -13.822 1.00 92.81 95 ASN A O 1
ATOM 691 N N . ARG A 1 96 ? 10.958 -9.832 -14.217 1.00 92.50 96 ARG A N 1
ATOM 692 C CA . ARG A 1 96 ? 11.404 -9.611 -15.607 1.00 92.50 96 ARG A CA 1
ATOM 693 C C . ARG A 1 96 ? 10.342 -9.026 -16.547 1.00 92.50 96 ARG A C 1
ATOM 695 O O . ARG A 1 96 ? 10.679 -8.705 -17.682 1.00 92.50 96 ARG A O 1
ATOM 702 N N . SER A 1 97 ? 9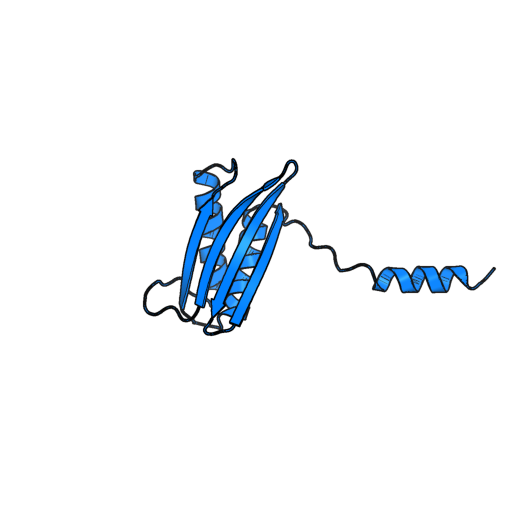.081 -8.979 -16.136 1.00 89.44 97 SER A N 1
ATOM 703 C CA . SER A 1 97 ? 7.951 -8.697 -17.020 1.00 89.44 97 SER A CA 1
ATOM 704 C C . SER A 1 97 ? 6.966 -7.665 -16.480 1.00 89.44 97 SER A C 1
ATOM 706 O O . SER A 1 97 ? 6.193 -7.153 -17.277 1.00 89.44 97 SER A O 1
ATOM 708 N N . GLN A 1 98 ? 6.962 -7.385 -15.176 1.00 93.50 98 GLN A N 1
ATOM 709 C CA . GLN A 1 98 ? 5.964 -6.523 -14.535 1.00 93.50 98 GLN A CA 1
ATOM 710 C C . GLN A 1 98 ? 6.492 -5.944 -13.221 1.00 93.50 98 GLN A C 1
ATOM 712 O O . GLN A 1 98 ? 7.360 -6.540 -12.565 1.00 93.50 98 GLN A O 1
ATOM 717 N N . TYR A 1 99 ? 5.896 -4.837 -12.802 1.00 95.69 99 TYR A N 1
ATOM 718 C CA . TYR A 1 99 ? 5.995 -4.335 -11.440 1.00 95.69 99 TYR A CA 1
ATOM 719 C C . TYR A 1 99 ? 4.958 -5.033 -10.555 1.00 95.69 99 TYR A C 1
ATOM 721 O O . TYR A 1 99 ? 3.902 -5.473 -11.011 1.00 95.69 99 TYR A O 1
ATOM 729 N N . LEU A 1 100 ? 5.268 -5.169 -9.269 1.00 95.62 100 LEU A N 1
ATOM 730 C CA . LEU A 1 100 ? 4.376 -5.742 -8.269 1.00 95.62 100 LEU A CA 1
ATOM 731 C C . LEU A 1 100 ? 4.291 -4.812 -7.066 1.00 95.62 100 LEU A C 1
ATOM 733 O O . LEU A 1 100 ? 5.307 -4.465 -6.467 1.00 95.62 100 LEU A O 1
ATOM 737 N N . MET A 1 101 ? 3.072 -4.482 -6.667 1.00 96.62 101 MET A N 1
ATOM 738 C CA . MET A 1 101 ? 2.772 -3.810 -5.414 1.00 96.62 101 MET A CA 1
ATOM 739 C C . MET A 1 101 ? 2.191 -4.829 -4.444 1.00 96.62 101 MET A C 1
ATOM 741 O O . MET A 1 101 ? 1.132 -5.410 -4.691 1.00 96.62 101 MET A O 1
ATOM 745 N N . VAL A 1 102 ? 2.916 -5.059 -3.357 1.00 97.44 102 VAL A N 1
ATOM 746 C CA . VAL A 1 102 ? 2.538 -5.979 -2.288 1.00 97.44 102 VAL A CA 1
ATOM 747 C C . VAL A 1 102 ? 2.165 -5.150 -1.075 1.00 97.44 102 VAL A C 1
ATOM 749 O O . VAL A 1 102 ? 2.985 -4.381 -0.585 1.00 97.44 102 VAL A O 1
ATOM 752 N N . GLU A 1 103 ? 0.940 -5.304 -0.596 1.00 98.00 103 GLU A N 1
ATOM 753 C CA . GLU A 1 103 ? 0.481 -4.701 0.648 1.00 98.00 103 GLU A CA 1
ATOM 754 C C . GLU A 1 103 ? 0.346 -5.776 1.715 1.00 98.00 103 GLU A C 1
ATOM 756 O O . GLU A 1 103 ? -0.339 -6.780 1.519 1.00 98.00 103 GLU A O 1
ATOM 761 N N . GLU A 1 104 ? 0.960 -5.533 2.863 1.00 98.06 104 GLU A N 1
ATOM 762 C CA . GLU A 1 104 ? 0.743 -6.295 4.081 1.00 98.06 104 GLU A CA 1
ATOM 763 C C . GLU A 1 104 ? 0.034 -5.400 5.092 1.00 98.06 104 GLU A C 1
ATOM 765 O O . GLU A 1 104 ? 0.625 -4.439 5.584 1.00 98.06 104 GLU A O 1
ATOM 770 N N . ILE A 1 105 ? -1.223 -5.710 5.409 1.00 97.62 105 ILE A N 1
ATOM 771 C CA . ILE A 1 105 ? -2.029 -4.948 6.363 1.00 97.62 105 ILE A CA 1
ATOM 772 C C . ILE A 1 105 ? -2.311 -5.764 7.623 1.00 97.62 105 ILE A C 1
ATOM 774 O O . ILE A 1 105 ? -2.562 -6.972 7.564 1.00 97.62 105 ILE A O 1
ATOM 778 N N . ARG A 1 106 ? -2.286 -5.094 8.774 1.00 97.00 106 ARG A N 1
ATOM 779 C CA . ARG A 1 106 ? -2.595 -5.664 10.086 1.00 97.00 106 ARG A CA 1
ATOM 780 C C . ARG A 1 106 ? -3.597 -4.794 10.834 1.00 97.00 106 ARG A C 1
ATOM 782 O O . ARG A 1 106 ? -3.475 -3.574 10.820 1.00 97.00 106 ARG A O 1
ATOM 789 N N . LYS A 1 107 ? -4.548 -5.422 11.526 1.00 94.94 107 LYS A N 1
ATOM 790 C CA . LYS A 1 107 ? -5.508 -4.781 12.436 1.00 94.94 107 LYS A CA 1
ATOM 791 C C . LYS A 1 107 ? -5.707 -5.682 13.653 1.00 94.94 107 LYS A C 1
ATOM 793 O O . LYS A 1 107 ? -6.332 -6.731 13.556 1.00 94.94 107 LYS A O 1
ATOM 798 N N . GLY A 1 108 ? -5.154 -5.295 14.802 1.00 91.62 108 GLY A N 1
ATOM 799 C CA . GLY A 1 108 ? -5.106 -6.179 15.972 1.00 91.62 108 GLY A CA 1
ATOM 800 C C . GLY A 1 108 ? -4.313 -7.457 15.670 1.00 91.62 108 GLY A C 1
ATOM 801 O O . GLY A 1 108 ? -3.124 -7.377 15.352 1.00 91.62 108 GLY A O 1
ATOM 802 N N . GLU A 1 109 ? -4.979 -8.609 15.761 1.00 93.56 109 GLU A N 1
ATOM 803 C CA . GLU A 1 109 ? -4.423 -9.930 15.419 1.00 93.56 109 GLU A CA 1
ATOM 804 C C . GLU A 1 109 ? -4.668 -10.327 13.953 1.00 93.56 109 GLU A C 1
ATOM 806 O O . GLU A 1 109 ? -3.991 -11.217 13.435 1.00 93.56 109 GLU A O 1
ATOM 811 N N . ASP A 1 110 ? -5.584 -9.642 13.260 1.00 96.06 110 ASP A N 1
ATOM 812 C CA . ASP A 1 110 ? -5.901 -9.935 11.867 1.00 96.06 110 ASP A CA 1
ATOM 813 C C . ASP A 1 110 ? -4.793 -9.416 10.949 1.00 96.06 110 ASP A C 1
ATOM 815 O O . ASP A 1 110 ? -4.332 -8.274 11.071 1.00 96.06 110 ASP A O 1
ATOM 819 N N . ARG A 1 111 ? -4.395 -10.244 9.980 1.00 96.38 111 ARG A N 1
ATOM 820 C CA . ARG A 1 111 ? -3.407 -9.904 8.953 1.00 96.38 111 ARG A CA 1
ATOM 821 C C . ARG A 1 111 ? -3.893 -10.342 7.583 1.00 96.38 111 ARG A C 1
ATOM 823 O O . ARG A 1 111 ? -4.356 -11.467 7.417 1.00 96.38 111 ARG A O 1
ATOM 830 N N . GLN A 1 112 ? -3.705 -9.479 6.593 1.00 97.12 112 GLN A N 1
ATOM 831 C CA . GLN A 1 112 ? -4.002 -9.774 5.200 1.00 97.12 112 GLN A CA 1
ATOM 832 C C . GLN A 1 112 ? -2.853 -9.311 4.306 1.00 97.12 112 GLN A C 1
ATOM 834 O O . GLN A 1 112 ? -2.200 -8.305 4.575 1.00 97.12 112 GLN A O 1
ATOM 839 N N . VAL A 1 113 ? -2.616 -10.063 3.233 1.00 97.06 113 VAL A N 1
ATOM 840 C CA . VAL A 1 113 ? -1.686 -9.681 2.169 1.00 97.06 113 VAL A CA 1
ATOM 841 C C . VAL A 1 113 ? -2.455 -9.556 0.864 1.00 97.06 113 VAL A C 1
ATOM 843 O O . VAL A 1 113 ? -3.277 -10.422 0.541 1.00 97.06 113 VAL A O 1
ATOM 846 N N . TRP A 1 114 ? -2.183 -8.497 0.112 1.00 95.75 114 TRP A N 1
ATOM 847 C CA . TRP A 1 114 ? -2.671 -8.322 -1.249 1.00 95.75 114 TRP A CA 1
ATOM 848 C C . TRP A 1 114 ? -1.520 -8.044 -2.195 1.00 95.75 114 TRP A C 1
ATOM 850 O O . TRP A 1 114 ? -0.509 -7.453 -1.828 1.00 95.75 114 TRP A O 1
ATOM 860 N N . ILE A 1 115 ? -1.694 -8.485 -3.434 1.00 94.50 115 ILE A N 1
ATOM 861 C CA . ILE A 1 115 ? -0.728 -8.284 -4.501 1.00 94.50 115 ILE A CA 1
ATOM 862 C C . ILE A 1 115 ? -1.494 -7.744 -5.696 1.00 94.50 115 ILE A C 1
ATOM 864 O O . ILE A 1 115 ? -2.535 -8.293 -6.063 1.00 94.50 115 ILE A O 1
ATOM 868 N N . SER A 1 116 ? -0.962 -6.685 -6.291 1.00 93.88 116 SER A N 1
ATOM 869 C CA . SER A 1 116 ? -1.381 -6.179 -7.590 1.00 93.88 116 SER A CA 1
ATOM 870 C C . SER A 1 116 ? -0.153 -6.038 -8.479 1.00 93.88 116 SER A C 1
ATOM 872 O O . SER A 1 116 ? 0.905 -5.631 -8.004 1.00 93.88 116 SER A O 1
ATOM 874 N N . ALA A 1 117 ? -0.278 -6.376 -9.757 1.00 90.94 117 ALA A N 1
ATOM 875 C CA . ALA A 1 117 ? 0.810 -6.284 -10.730 1.00 90.94 117 ALA A CA 1
ATOM 876 C C . ALA A 1 117 ? 0.371 -5.476 -11.955 1.00 90.94 117 ALA A C 1
ATOM 878 O O . ALA A 1 117 ? -0.828 -5.441 -12.238 1.00 90.94 117 ALA A O 1
ATOM 879 N N . TRP A 1 118 ? 1.322 -4.833 -12.637 1.00 93.25 118 TRP A N 1
ATOM 880 C CA . TRP A 1 118 ? 1.131 -4.104 -13.899 1.00 93.25 118 TRP A CA 1
ATOM 881 C C . TRP A 1 118 ? 2.399 -4.139 -14.753 1.00 93.25 118 TRP A C 1
ATOM 883 O O . TRP A 1 118 ? 3.508 -4.246 -14.172 1.00 93.25 118 TRP A O 1
#

Foldseek 3Di:
DPCPVVVVVVVVVVPDPDLDAQPDLLSVLLVVLLVVPVVQDAQFEEAEAEEEPAPDDPVVVVVSVVSNQVSNVVSRYHYDPPPGQKYKYWYWYDDPPWIKIWIWMDGPPDIDIDIHID

Secondary structure (DSSP, 8-state):
--SHHHHHHHHGGGS----PPPSSHHHHHHHHHHHHHHHH-TT-EEEEEEEE-SS--HHHHHHHHHHHHHHHHHTT-EE-SSS-SEEEEEEEEE-SS-EEEEEEEEETTEEEEEEEE-

Sequence (118 aa):
MKGWHAVLSALLFFIPAGARAADDGNGAARELARKTAAFAGKGEPVSVAWSNVSSLASSELLQTRGVFEAALREAGGRVSDIAPLAEAHITVSENRSQYLMVEEIRKGEDRQVWISAW